Protein AF-A0A3M1EUS2-F1 (afdb_monomer)

Mean predicted aligned error: 2.88 Å

Foldseek 3Di:
DLDPPLQAAALVSVLVVLVVVCVVPNLLQAADDQCVVNDDHHHHQPRDPVSVVVNLVVCVVVPDDPVSSVNHHPVSVVVVCVVPPD

Solvent-accessible surface area (backbone atoms only — not comparable to full-atom values): 5120 Å² total; per-residue (Å²): 124,80,46,92,52,71,82,71,30,31,49,65,43,51,51,52,49,50,52,52,46,30,76,72,65,37,48,77,73,36,66,80,81,84,54,77,96,73,60,96,65,57,33,49,74,42,79,49,81,90,30,53,66,52,55,58,51,52,43,50,75,72,64,52,50,73,67,48,50,49,20,26,78,39,47,30,55,53,52,50,43,50,74,76,74,101

Nearest PDB structures (foldseek):
  5lx1-assembly1_A-2  TM=9.693E-01  e=2.843E-05  Aspergillus fumigatus
  5lwz-assembly1_A  TM=9.722E-01  e=3.464E-05  Aspergillus fumigatus Af293
  1itq-assembly1_B  TM=9.831E-01  e=7.143E-05  Homo sapiens
  5lx4-assembly1_A-2  TM=9.695E-01  e=8.701E-05  Aspergillus fumigatus
  5lx7-assembly1_A-2  TM=9.683E-01  e=9.925E-05  Aspergillus fumigatus

Secondary structure (DSSP, 8-state):
---SSTTS-BHHHHHHHHHHHHHHH-GGG------TTT-S---BT-SSGGGTHHHHHHHHHTT--HHHHHIIIIIHHHHHHHHHT-

pLDDT: mean 95.59, std 6.16, range [63.0, 98.75]

Radius of gyration: 13.37 Å; Cα contacts (8 Å, |Δi|>4): 81; chains: 1; bounding box: 33×26×30 Å

Structure (mmCIF, N/CA/C/O backbone):
data_AF-A0A3M1EUS2-F1
#
_entry.id   AF-A0A3M1EUS2-F1
#
loop_
_atom_site.group_PDB
_atom_site.id
_atom_site.type_symbol
_atom_site.label_atom_id
_atom_site.label_alt_id
_atom_site.label_comp_id
_atom_site.label_asym_id
_atom_site.label_entity_id
_atom_site.label_seq_id
_atom_site.pdbx_PDB_ins_code
_atom_site.Cartn_x
_atom_site.Cartn_y
_atom_site.Cartn_z
_atom_site.occupancy
_atom_site.B_iso_or_equiv
_atom_site.auth_seq_id
_atom_site.auth_comp_id
_atom_site.auth_asym_id
_atom_site.auth_atom_id
_atom_site.pdbx_PDB_model_num
ATOM 1 N N . PHE A 1 1 ? 12.680 -9.734 4.464 1.00 63.00 1 PHE A N 1
ATOM 2 C CA . PHE A 1 1 ? 12.944 -8.689 3.454 1.00 63.00 1 PHE A CA 1
ATOM 3 C C . PHE A 1 1 ? 12.441 -9.195 2.111 1.00 63.00 1 PHE A C 1
ATOM 5 O O . PHE A 1 1 ? 12.437 -10.406 1.940 1.00 63.00 1 PHE A O 1
ATOM 12 N N . LEU A 1 2 ? 11.985 -8.303 1.222 1.00 77.56 2 LEU A N 1
ATOM 13 C CA . LEU A 1 2 ? 11.336 -8.656 -0.056 1.00 77.56 2 LEU A CA 1
ATOM 14 C C . LEU A 1 2 ? 12.184 -9.601 -0.920 1.00 77.56 2 LEU A C 1
ATOM 16 O O . LEU A 1 2 ? 11.664 -10.549 -1.493 1.00 77.56 2 LEU A O 1
ATOM 20 N N . THR A 1 3 ? 13.490 -9.351 -0.969 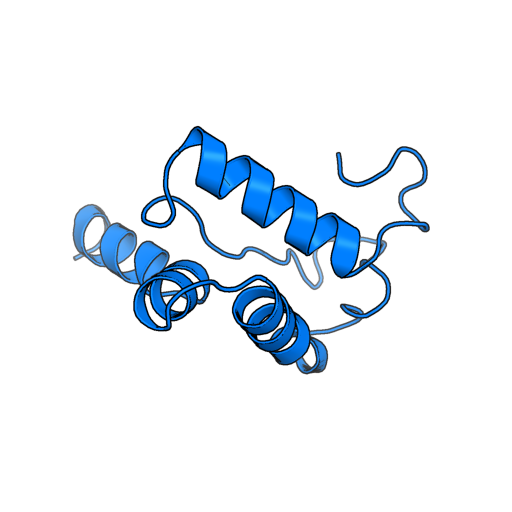1.00 83.75 3 THR A N 1
ATOM 21 C CA . THR A 1 3 ? 14.493 -10.106 -1.728 1.00 83.75 3 THR A CA 1
ATOM 22 C C . THR A 1 3 ? 15.851 -9.982 -1.025 1.00 83.75 3 THR A C 1
ATOM 24 O O . THR A 1 3 ? 16.048 -9.076 -0.206 1.00 83.75 3 THR A O 1
ATOM 27 N N . GLU A 1 4 ? 16.804 -10.869 -1.334 1.00 82.81 4 GLU A N 1
ATOM 28 C CA . GLU A 1 4 ? 18.199 -10.720 -0.875 1.00 82.81 4 GLU A CA 1
ATOM 29 C C . GLU A 1 4 ? 18.926 -9.594 -1.634 1.00 82.81 4 GLU A C 1
ATOM 31 O O . GLU A 1 4 ? 19.611 -8.769 -1.027 1.00 82.81 4 GLU A O 1
ATOM 36 N N . ASP A 1 5 ? 18.720 -9.505 -2.953 1.00 87.94 5 ASP A N 1
ATOM 37 C CA . ASP A 1 5 ? 19.165 -8.374 -3.770 1.00 87.94 5 ASP A CA 1
ATOM 38 C C . ASP A 1 5 ? 18.140 -7.238 -3.716 1.00 87.94 5 ASP A C 1
ATOM 40 O O . ASP A 1 5 ? 17.047 -7.325 -4.278 1.00 87.94 5 ASP A O 1
ATOM 44 N N . ARG A 1 6 ? 18.524 -6.131 -3.076 1.00 78.44 6 ARG A N 1
ATOM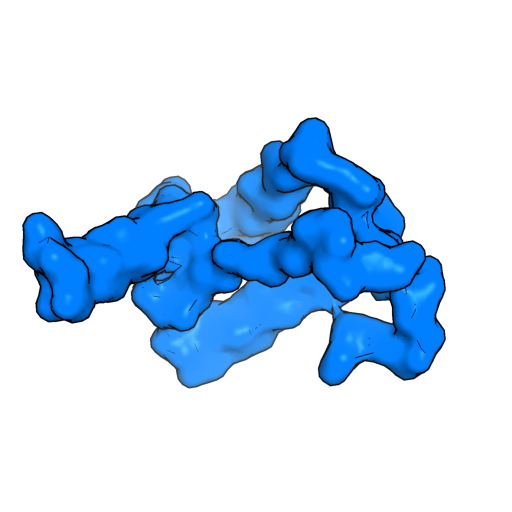 45 C CA . ARG A 1 6 ? 17.669 -4.953 -2.864 1.00 78.44 6 ARG A CA 1
ATOM 46 C C . ARG A 1 6 ? 17.264 -4.235 -4.155 1.00 78.44 6 ARG A C 1
ATOM 48 O O . ARG A 1 6 ? 16.368 -3.401 -4.103 1.00 78.44 6 ARG A O 1
ATOM 55 N N . THR A 1 7 ? 17.916 -4.522 -5.278 1.00 83.25 7 THR A N 1
ATOM 56 C CA . THR A 1 7 ? 17.574 -3.965 -6.596 1.00 83.25 7 THR A CA 1
ATOM 57 C C . THR A 1 7 ? 16.633 -4.861 -7.402 1.00 83.25 7 THR A C 1
ATOM 59 O O . THR A 1 7 ? 16.093 -4.422 -8.411 1.00 83.25 7 THR A O 1
ATOM 62 N N . ALA A 1 8 ? 16.390 -6.089 -6.934 1.00 91.44 8 ALA A N 1
ATOM 63 C CA . ALA A 1 8 ? 15.545 -7.074 -7.606 1.00 91.44 8 ALA A CA 1
ATOM 64 C C . ALA A 1 8 ? 14.093 -7.105 -7.092 1.00 91.44 8 ALA A C 1
ATOM 66 O O . ALA A 1 8 ? 13.289 -7.900 -7.577 1.00 91.44 8 ALA A O 1
ATOM 67 N N . ALA A 1 9 ? 13.743 -6.273 -6.104 1.00 95.44 9 ALA A N 1
ATOM 68 C CA . ALA A 1 9 ? 12.376 -6.196 -5.597 1.00 95.44 9 ALA A CA 1
ATOM 69 C C . ALA A 1 9 ? 11.416 -5.676 -6.681 1.00 95.44 9 ALA A C 1
ATOM 71 O O . ALA A 1 9 ? 11.765 -4.808 -7.480 1.00 95.44 9 ALA A O 1
ATOM 72 N N . THR A 1 10 ? 10.185 -6.182 -6.684 1.00 97.12 10 THR A N 1
ATOM 73 C CA . THR A 1 10 ? 9.139 -5.841 -7.663 1.00 97.12 10 THR A CA 1
ATOM 74 C C . THR A 1 10 ? 7.822 -5.562 -6.945 1.00 97.12 10 THR A C 1
ATOM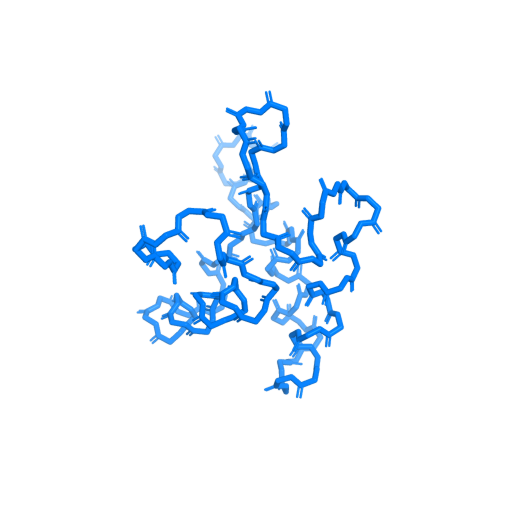 76 O O . THR A 1 10 ? 7.686 -5.867 -5.757 1.00 97.12 10 THR A O 1
ATOM 79 N N . LEU A 1 11 ? 6.839 -5.020 -7.667 1.00 97.69 11 LEU A N 1
ATOM 80 C CA . LEU A 1 11 ? 5.458 -4.909 -7.195 1.00 97.69 11 LEU A CA 1
ATOM 81 C C . LEU A 1 11 ? 4.923 -6.242 -6.647 1.00 97.69 11 LEU A C 1
ATOM 83 O O . LEU A 1 11 ? 4.348 -6.251 -5.565 1.00 97.69 11 LEU A O 1
ATOM 87 N N . ASP A 1 12 ? 5.161 -7.358 -7.341 1.00 97.94 12 ASP A N 1
ATOM 88 C CA . ASP A 1 12 ? 4.682 -8.673 -6.895 1.00 97.94 12 ASP A CA 1
ATOM 89 C C . ASP A 1 12 ? 5.269 -9.081 -5.546 1.00 97.94 12 ASP A C 1
ATOM 91 O O . ASP A 1 12 ? 4.524 -9.525 -4.681 1.00 97.94 12 ASP A O 1
ATOM 95 N N . HIS A 1 13 ? 6.561 -8.831 -5.306 1.00 97.88 13 HIS A N 1
ATOM 96 C CA . HIS A 1 13 ? 7.157 -9.091 -3.992 1.00 97.88 13 HIS A CA 1
ATOM 97 C C . HIS A 1 13 ? 6.501 -8.251 -2.883 1.00 97.88 13 HIS A C 1
ATOM 99 O O . HIS A 1 13 ? 6.356 -8.718 -1.753 1.00 97.88 13 HIS A O 1
ATOM 105 N N . VAL A 1 14 ? 6.118 -7.003 -3.182 1.00 97.81 14 VAL A N 1
ATOM 106 C CA . VAL A 1 14 ? 5.399 -6.147 -2.224 1.00 97.81 14 VAL A CA 1
ATOM 107 C C . VAL A 1 14 ? 4.007 -6.706 -1.950 1.00 97.81 14 VAL A C 1
ATOM 109 O O . VAL A 1 14 ? 3.621 -6.808 -0.789 1.00 97.81 14 VAL A O 1
ATOM 112 N N . LEU A 1 15 ? 3.276 -7.109 -2.990 1.00 98.56 15 LEU A N 1
ATOM 113 C CA . LEU A 1 15 ? 1.962 -7.731 -2.842 1.00 98.56 15 LEU A CA 1
ATOM 114 C C . LEU A 1 15 ? 2.050 -9.059 -2.066 1.00 98.56 15 LEU A C 1
ATOM 116 O O . LEU A 1 15 ? 1.227 -9.295 -1.189 1.00 98.56 15 LEU A O 1
ATOM 120 N N . ASP A 1 16 ? 3.086 -9.873 -2.294 1.00 98.25 16 ASP A N 1
ATOM 121 C CA . ASP A 1 16 ? 3.334 -11.114 -1.542 1.00 98.25 16 ASP A CA 1
ATOM 122 C C . ASP A 1 16 ? 3.565 -10.836 -0.055 1.00 98.25 16 ASP A C 1
ATOM 124 O O . ASP A 1 16 ? 3.120 -11.591 0.812 1.00 98.25 16 ASP A O 1
ATOM 128 N N . GLN A 1 17 ? 4.240 -9.731 0.268 1.00 97.44 17 GLN A N 1
ATOM 129 C CA . GLN A 1 17 ? 4.382 -9.314 1.657 1.00 97.44 17 GLN A CA 1
ATOM 130 C C . GLN A 1 17 ? 3.094 -8.775 2.260 1.00 97.44 17 GLN A C 1
ATOM 132 O O . GLN A 1 17 ? 2.858 -9.028 3.441 1.00 97.44 17 GLN A O 1
ATOM 137 N N . ILE A 1 18 ? 2.257 -8.079 1.488 1.00 98.38 18 ILE A N 1
ATOM 138 C CA . ILE A 1 18 ? 0.922 -7.700 1.957 1.00 98.38 18 ILE A CA 1
ATOM 139 C C . ILE A 1 18 ? 0.126 -8.970 2.280 1.00 98.38 18 ILE A C 1
ATOM 141 O O . ILE A 1 18 ? -0.358 -9.084 3.402 1.00 98.38 18 ILE A O 1
ATOM 145 N N . ASP A 1 19 ? 0.099 -9.964 1.388 1.00 98.50 19 ASP A N 1
ATOM 146 C CA . ASP A 1 19 ? -0.576 -11.249 1.623 1.00 98.50 19 ASP A CA 1
ATOM 147 C C . ASP A 1 19 ? -0.062 -11.957 2.871 1.00 98.50 19 ASP A C 1
ATOM 149 O O . ASP A 1 19 ? -0.843 -12.446 3.688 1.00 98.50 19 ASP A O 1
ATOM 153 N N . TYR A 1 20 ? 1.255 -12.006 3.053 1.00 98.38 20 TYR A N 1
ATOM 154 C CA . TYR A 1 20 ? 1.845 -12.594 4.248 1.00 98.38 20 TYR A CA 1
ATOM 155 C C . TYR A 1 20 ? 1.373 -11.885 5.526 1.00 98.38 20 TYR A C 1
ATOM 157 O O . TYR A 1 20 ? 0.981 -12.544 6.489 1.00 98.38 20 TYR A O 1
ATOM 165 N N . MET A 1 21 ? 1.381 -10.549 5.537 1.00 98.38 21 MET A N 1
ATOM 166 C CA . MET A 1 21 ? 0.952 -9.760 6.693 1.00 98.38 21 MET A CA 1
ATOM 167 C C . MET A 1 21 ? -0.542 -9.938 6.961 1.00 98.38 21 MET A C 1
ATOM 169 O O . MET A 1 21 ? -0.927 -10.181 8.102 1.00 98.38 21 MET A O 1
ATOM 173 N N . VAL A 1 22 ? -1.377 -9.898 5.924 1.00 98.50 22 VAL A N 1
ATOM 174 C CA . VAL A 1 22 ? -2.823 -10.118 6.043 1.00 98.50 22 VAL A CA 1
ATOM 175 C C . VAL A 1 22 ? -3.114 -11.512 6.596 1.00 98.50 22 VAL A C 1
ATOM 177 O O . VAL A 1 22 ? -3.898 -11.639 7.532 1.00 98.50 22 VAL A O 1
ATOM 180 N N . ASN A 1 23 ? -2.439 -12.552 6.104 1.00 98.31 23 ASN A N 1
ATOM 181 C CA . ASN A 1 23 ? -2.596 -13.914 6.624 1.00 98.31 23 ASN A CA 1
ATOM 182 C C . ASN A 1 23 ? -2.147 -14.056 8.087 1.00 98.31 23 ASN A C 1
ATOM 184 O O . ASN A 1 23 ? -2.645 -14.924 8.803 1.00 98.31 23 ASN A O 1
ATOM 188 N N . LEU A 1 24 ? -1.201 -13.228 8.534 1.00 98.44 24 LEU A N 1
ATOM 189 C CA . LEU A 1 24 ? -0.653 -13.287 9.885 1.00 98.44 24 LEU A CA 1
ATOM 190 C C . LEU A 1 24 ? -1.487 -12.504 10.908 1.00 98.44 24 LEU A C 1
ATOM 192 O O . LEU A 1 24 ? -1.661 -12.976 12.031 1.00 98.44 24 LEU A O 1
ATOM 196 N N . VAL A 1 25 ? -1.960 -11.304 10.553 1.00 98.38 25 VAL A N 1
ATOM 197 C CA . VAL A 1 25 ? -2.592 -10.359 11.497 1.00 98.38 25 VAL A CA 1
ATOM 198 C C . VAL A 1 25 ? -4.004 -9.915 11.102 1.00 98.38 25 VAL A C 1
ATOM 200 O O . VAL A 1 25 ? -4.653 -9.191 11.855 1.00 98.38 25 VAL A O 1
ATOM 203 N N . GLY A 1 26 ? -4.509 -10.362 9.955 1.00 98.44 26 GLY A N 1
ATOM 204 C CA . GLY A 1 26 ? -5.780 -9.920 9.386 1.00 98.44 26 GLY A CA 1
ATOM 205 C C . GLY A 1 26 ? -5.673 -8.582 8.636 1.00 98.44 26 GLY A C 1
ATOM 206 O O . GLY A 1 26 ? -4.781 -7.775 8.919 1.00 98.44 26 GLY A O 1
ATOM 207 N N . PRO A 1 27 ? -6.587 -8.321 7.682 1.00 98.38 27 PRO A N 1
ATOM 208 C CA . PRO A 1 27 ? -6.521 -7.152 6.802 1.00 98.38 27 PRO A CA 1
ATOM 209 C C . PRO A 1 27 ? -6.673 -5.819 7.546 1.00 98.38 27 PRO A C 1
ATOM 211 O O . PRO A 1 27 ? -6.022 -4.845 7.175 1.00 98.38 27 PRO A O 1
ATOM 214 N N . ASP A 1 28 ? -7.414 -5.785 8.657 1.00 98.50 28 ASP A N 1
ATOM 215 C CA . ASP A 1 28 ? -7.646 -4.587 9.487 1.00 98.50 28 ASP A CA 1
ATOM 216 C C . ASP A 1 28 ? -6.386 -4.014 10.165 1.00 98.50 28 ASP A C 1
ATOM 218 O O . ASP A 1 28 ? -6.409 -2.910 10.727 1.00 98.50 28 ASP A O 1
ATOM 222 N N . HIS A 1 29 ? -5.281 -4.764 10.150 1.00 98.44 29 HIS A N 1
ATOM 223 C CA . HIS A 1 29 ? -4.023 -4.417 10.816 1.00 98.44 29 HIS A CA 1
ATOM 224 C C . HIS A 1 29 ? -2.880 -4.127 9.838 1.00 98.44 29 HIS A C 1
ATOM 226 O O . HIS A 1 29 ? -1.745 -3.918 10.266 1.00 98.44 29 HIS A O 1
ATOM 232 N N . VAL A 1 30 ? -3.162 -4.095 8.534 1.00 98.69 30 VAL A N 1
ATOM 233 C CA . VAL A 1 30 ? -2.165 -3.828 7.492 1.00 98.69 30 VAL A CA 1
ATOM 234 C C . VAL A 1 30 ? -2.384 -2.438 6.900 1.00 98.69 30 VAL A C 1
ATOM 236 O O . VAL A 1 30 ? -3.513 -2.007 6.685 1.00 98.69 30 VAL A O 1
ATOM 239 N N . GLY A 1 31 ? -1.297 -1.719 6.639 1.00 98.06 31 GLY A N 1
ATOM 240 C CA . GLY A 1 31 ? -1.324 -0.403 6.008 1.00 98.06 31 GLY A CA 1
ATOM 241 C C . GLY A 1 31 ? -0.084 -0.177 5.153 1.00 98.06 31 GLY A C 1
ATOM 242 O O . GLY A 1 31 ? 0.896 -0.916 5.251 1.00 98.06 31 GLY A O 1
ATOM 243 N N . LEU A 1 32 ? -0.124 0.851 4.306 1.00 97.62 32 LEU A N 1
ATOM 244 C CA . LEU A 1 32 ? 0.997 1.211 3.439 1.00 97.62 32 LEU A CA 1
ATOM 245 C C . LEU A 1 32 ? 1.930 2.229 4.103 1.00 97.62 32 LEU A C 1
ATOM 247 O O . LEU A 1 32 ? 1.482 3.147 4.790 1.00 97.62 32 LEU A O 1
ATOM 251 N N . GLY A 1 33 ? 3.228 2.079 3.843 1.00 95.94 33 GLY A N 1
ATOM 252 C CA . GLY A 1 33 ? 4.276 3.029 4.210 1.00 95.94 33 GLY A CA 1
ATOM 253 C C . GLY A 1 33 ? 5.431 2.903 3.224 1.00 95.94 33 GLY A C 1
ATOM 254 O O . GLY A 1 33 ? 6.222 1.972 3.326 1.00 95.94 33 GLY A O 1
ATOM 255 N N . SER A 1 34 ? 5.485 3.790 2.228 1.00 94.62 34 SER A N 1
ATOM 256 C CA . SER A 1 34 ? 6.413 3.653 1.095 1.00 94.62 34 SER A CA 1
ATOM 257 C C . SER A 1 34 ? 7.854 4.039 1.416 1.00 94.62 34 SER A C 1
ATOM 259 O O . SER A 1 34 ? 8.764 3.555 0.750 1.00 94.62 34 SER A O 1
ATOM 261 N N . ASP A 1 35 ? 8.046 4.930 2.393 1.00 94.69 35 ASP A N 1
ATOM 262 C CA . ASP A 1 35 ? 9.338 5.561 2.685 1.00 94.69 35 ASP A CA 1
ATOM 263 C C . ASP A 1 35 ? 9.963 6.236 1.440 1.00 94.69 35 ASP A C 1
ATOM 265 O O . ASP A 1 35 ? 11.184 6.272 1.260 1.00 94.69 35 ASP A O 1
ATOM 269 N N . PHE A 1 36 ? 9.111 6.761 0.541 1.00 94.62 36 PHE A N 1
ATOM 270 C CA . PHE A 1 36 ? 9.564 7.593 -0.580 1.00 94.62 36 PHE A CA 1
ATOM 271 C C . PHE A 1 36 ? 10.401 8.763 -0.050 1.00 94.62 36 PHE A C 1
ATOM 273 O O . PHE A 1 36 ? 10.122 9.300 1.019 1.00 94.62 36 PHE A O 1
ATOM 280 N N . ASP A 1 37 ? 11.452 9.115 -0.791 1.00 93.75 37 ASP A N 1
ATOM 281 C CA . ASP A 1 37 ? 12.494 10.076 -0.397 1.00 93.75 37 ASP A CA 1
ATOM 282 C C . ASP A 1 37 ? 13.343 9.672 0.836 1.00 93.75 37 ASP A C 1
ATOM 284 O O . ASP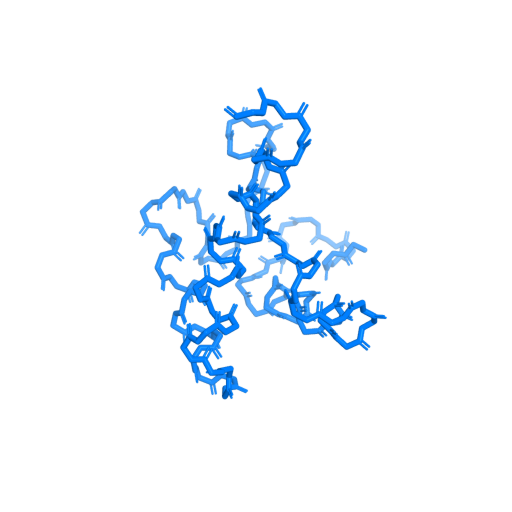 A 1 37 ? 14.321 10.352 1.152 1.00 93.75 37 ASP A O 1
ATOM 288 N N . GLY A 1 38 ? 13.040 8.541 1.490 1.00 94.25 38 GLY A N 1
ATOM 289 C CA . GLY A 1 38 ? 13.806 7.952 2.600 1.00 94.25 38 GLY A CA 1
ATOM 290 C C . GLY A 1 38 ? 14.695 6.760 2.210 1.00 94.25 38 GLY A C 1
ATOM 291 O O . GLY A 1 38 ? 15.661 6.446 2.91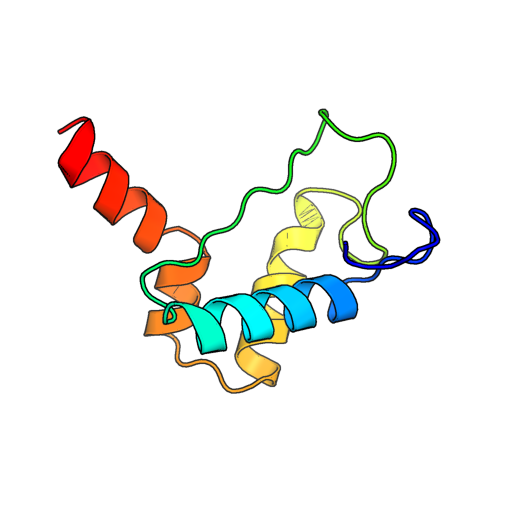1 1.00 94.25 38 GLY A O 1
ATOM 292 N N . ILE A 1 39 ? 14.436 6.122 1.060 1.00 91.56 39 ILE A N 1
ATOM 293 C CA . ILE A 1 39 ? 15.156 4.927 0.584 1.00 91.56 39 ILE A CA 1
ATOM 294 C C . ILE A 1 39 ? 15.961 5.159 -0.700 1.00 91.56 39 ILE A C 1
ATOM 296 O O . ILE A 1 39 ? 15.627 5.980 -1.546 1.00 91.56 39 ILE A O 1
ATOM 300 N N . LYS A 1 40 ? 17.034 4.373 -0.874 1.00 91.12 40 LYS A N 1
ATOM 301 C CA . LYS A 1 40 ? 17.920 4.448 -2.053 1.00 91.12 40 LYS A CA 1
ATOM 302 C C . LYS A 1 40 ? 17.373 3.727 -3.293 1.00 91.12 40 LYS A C 1
ATOM 304 O O . LYS A 1 40 ? 17.712 4.110 -4.408 1.00 91.12 40 LYS A O 1
ATOM 309 N N . TYR A 1 41 ? 16.599 2.660 -3.101 1.00 91.88 41 TYR A N 1
ATOM 310 C CA . TYR A 1 41 ? 16.077 1.821 -4.181 1.00 91.88 41 TYR A CA 1
ATOM 311 C C . TYR A 1 41 ? 14.607 1.530 -3.921 1.00 91.88 41 TYR A C 1
ATOM 313 O O . TYR A 1 41 ? 14.250 1.159 -2.803 1.00 91.88 41 TYR A O 1
ATOM 321 N N . THR A 1 42 ? 13.789 1.672 -4.955 1.00 94.75 42 THR A N 1
ATOM 322 C CA . THR A 1 42 ? 12.369 1.330 -4.952 1.00 94.75 42 THR A CA 1
ATOM 323 C C . THR A 1 42 ? 12.143 0.018 -5.714 1.00 94.75 42 THR A C 1
ATOM 325 O O . THR A 1 42 ? 12.938 -0.318 -6.597 1.00 94.75 42 THR A O 1
ATOM 328 N N . PRO A 1 43 ? 11.095 -0.760 -5.384 1.00 96.00 43 PRO A N 1
ATOM 329 C CA . PRO A 1 43 ? 10.729 -1.936 -6.167 1.00 96.00 43 PRO A CA 1
ATOM 330 C C . PRO A 1 43 ? 10.350 -1.563 -7.606 1.00 96.00 43 PRO A C 1
ATOM 332 O O . PRO A 1 43 ? 9.707 -0.538 -7.840 1.00 96.00 43 PRO A O 1
ATOM 335 N N . ALA A 1 44 ? 10.683 -2.419 -8.572 1.00 96.75 44 ALA A N 1
ATOM 336 C CA . ALA A 1 44 ? 10.256 -2.247 -9.957 1.00 96.75 44 ALA A CA 1
ATOM 337 C C . ALA A 1 44 ? 8.720 -2.259 -10.058 1.00 96.75 44 ALA A C 1
ATOM 339 O O . ALA A 1 44 ? 8.059 -3.150 -9.514 1.00 96.75 44 ALA A O 1
ATOM 340 N N . GLY A 1 45 ? 8.155 -1.271 -10.754 1.00 96.69 45 GLY A N 1
ATOM 341 C CA . GLY A 1 45 ? 6.716 -1.010 -10.798 1.00 96.69 45 GLY A CA 1
ATOM 342 C C . GLY A 1 45 ? 6.199 -0.114 -9.667 1.00 96.69 45 GLY A C 1
ATOM 343 O O . GLY A 1 45 ? 5.004 0.170 -9.644 1.00 96.69 45 GLY A O 1
ATOM 344 N N . LEU A 1 46 ? 7.070 0.341 -8.758 1.00 97.00 46 LEU A N 1
ATOM 345 C CA . LEU A 1 46 ? 6.780 1.271 -7.658 1.00 97.00 46 LEU A CA 1
ATOM 346 C C . LEU A 1 46 ? 7.846 2.373 -7.559 1.00 97.00 46 LEU A C 1
ATOM 348 O O . LEU A 1 46 ? 8.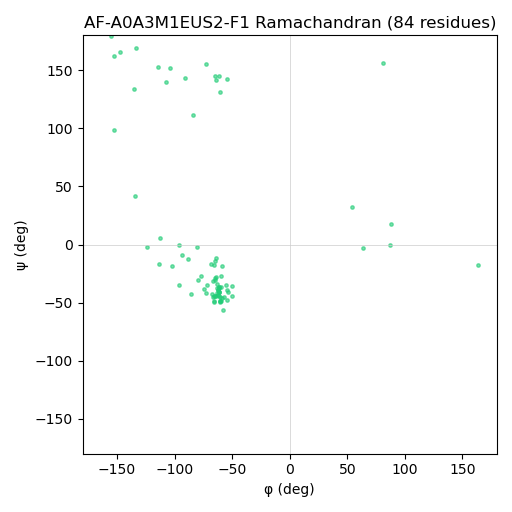293 2.725 -6.469 1.00 97.00 46 LEU A O 1
ATOM 352 N N . GLU A 1 47 ? 8.274 2.916 -8.702 1.00 96.00 47 GLU A N 1
ATOM 353 C CA . GLU A 1 47 ? 9.389 3.867 -8.753 1.00 96.00 47 GLU A CA 1
ATOM 354 C C . GLU A 1 47 ? 9.115 5.171 -7.992 1.00 96.00 47 GLU A C 1
ATOM 356 O O . GLU A 1 47 ? 10.033 5.739 -7.403 1.00 96.00 47 GLU A O 1
ATOM 361 N N . ASP A 1 48 ? 7.862 5.628 -7.996 1.00 95.94 48 ASP A N 1
ATOM 362 C CA . ASP A 1 48 ? 7.423 6.871 -7.369 1.00 95.94 48 ASP A CA 1
ATOM 363 C C . ASP A 1 48 ? 5.926 6.830 -7.006 1.00 95.94 48 ASP A C 1
ATOM 365 O O . ASP A 1 48 ? 5.211 5.858 -7.270 1.00 95.94 48 ASP A O 1
ATOM 369 N N . VAL A 1 49 ? 5.427 7.917 -6.410 1.00 96.19 49 VAL A N 1
ATOM 370 C CA . VAL A 1 49 ? 4.037 8.021 -5.940 1.00 96.19 49 VAL A CA 1
ATOM 371 C C . VAL A 1 49 ? 2.991 7.848 -7.050 1.00 96.19 49 VAL A C 1
ATOM 373 O O . VAL A 1 49 ? 1.891 7.366 -6.778 1.00 96.19 49 VAL A O 1
ATOM 376 N N . SER A 1 50 ? 3.312 8.162 -8.310 1.00 97.62 50 SER A N 1
ATOM 377 C CA . SER A 1 50 ? 2.395 7.961 -9.442 1.00 97.62 50 SER A CA 1
ATOM 378 C C . SER A 1 50 ? 2.104 6.481 -9.711 1.00 97.62 50 SER A C 1
ATOM 380 O O . SER A 1 50 ? 1.112 6.154 -10.365 1.00 97.62 50 SER A O 1
ATOM 382 N N . ARG A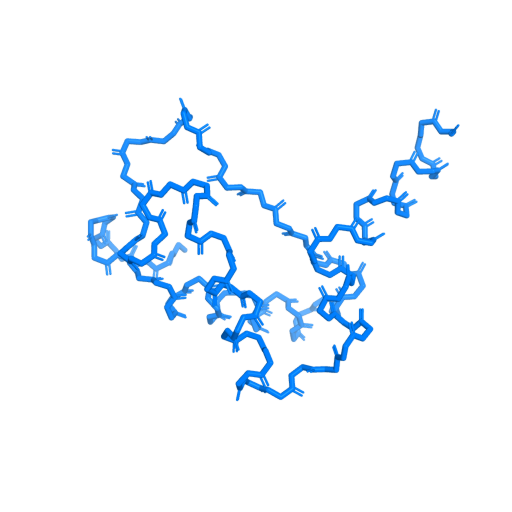 1 51 ? 2.935 5.575 -9.179 1.00 97.75 51 ARG A N 1
ATOM 383 C CA . ARG A 1 51 ? 2.799 4.122 -9.316 1.00 97.75 51 ARG A CA 1
ATOM 384 C C . ARG A 1 51 ? 1.932 3.465 -8.252 1.00 97.75 51 ARG A C 1
ATOM 386 O O . ARG A 1 51 ? 1.515 2.328 -8.448 1.00 97.75 51 ARG A O 1
ATOM 393 N N . MET A 1 52 ? 1.593 4.167 -7.173 1.00 96.62 52 MET A N 1
ATOM 394 C CA . MET A 1 52 ? 0.766 3.634 -6.082 1.00 96.62 52 MET A CA 1
ATOM 395 C C . MET A 1 52 ? -0.548 2.958 -6.532 1.00 96.62 52 MET A C 1
ATOM 397 O O . MET A 1 52 ? -0.887 1.923 -5.955 1.00 96.62 52 MET A O 1
ATOM 401 N N . PRO A 1 53 ? -1.263 3.421 -7.587 1.00 98.19 53 PRO A N 1
ATOM 402 C CA . PRO A 1 53 ? -2.449 2.719 -8.092 1.00 98.19 53 PRO A CA 1
ATOM 403 C C . PRO A 1 53 ? -2.200 1.274 -8.559 1.00 98.19 53 PRO A C 1
ATOM 405 O O . PRO A 1 53 ? -3.148 0.499 -8.691 1.00 98.19 53 PRO A O 1
ATOM 408 N N . ALA A 1 54 ? -0.949 0.886 -8.825 1.00 98.50 54 ALA A N 1
ATOM 409 C CA . ALA A 1 54 ? -0.594 -0.489 -9.160 1.00 98.50 54 ALA A CA 1
ATOM 410 C C . ALA A 1 54 ? -0.801 -1.450 -7.976 1.00 98.50 54 ALA A C 1
ATOM 412 O O . ALA A 1 54 ? -1.205 -2.587 -8.200 1.00 98.50 54 ALA A O 1
ATOM 413 N N . ILE A 1 55 ? -0.624 -0.984 -6.732 1.00 98.38 55 ILE A N 1
ATOM 414 C CA . ILE A 1 55 ? -0.913 -1.779 -5.526 1.00 98.38 55 ILE A CA 1
ATOM 415 C C . ILE A 1 55 ? -2.412 -2.060 -5.442 1.00 98.38 55 ILE A C 1
ATOM 417 O O . ILE A 1 55 ? -2.806 -3.210 -5.297 1.00 98.38 55 ILE A O 1
ATOM 421 N N . THR A 1 56 ? -3.254 -1.032 -5.606 1.00 98.56 56 THR A N 1
ATOM 422 C CA . THR A 1 56 ? -4.718 -1.191 -5.618 1.00 98.56 56 THR A CA 1
ATOM 423 C C . THR A 1 56 ? -5.153 -2.228 -6.647 1.00 98.56 56 THR A C 1
ATOM 425 O O . THR A 1 56 ? -5.921 -3.130 -6.328 1.00 98.56 56 THR A O 1
ATOM 428 N N . ARG A 1 57 ? -4.627 -2.130 -7.873 1.00 98.62 57 ARG A N 1
ATOM 429 C CA . ARG A 1 57 ? -4.916 -3.092 -8.941 1.00 98.62 57 ARG A CA 1
ATOM 430 C C . ARG A 1 57 ? -4.480 -4.507 -8.562 1.00 98.62 57 ARG A C 1
ATOM 432 O O . ARG A 1 57 ? -5.281 -5.422 -8.684 1.00 98.62 57 ARG A O 1
ATOM 439 N N . GLY A 1 58 ? -3.254 -4.664 -8.066 1.00 98.62 58 GLY A N 1
ATOM 440 C CA . GLY A 1 58 ? -2.714 -5.964 -7.677 1.00 98.62 58 GLY A CA 1
ATOM 441 C C . GLY A 1 58 ? -3.498 -6.630 -6.545 1.00 98.62 58 GLY A C 1
ATOM 442 O O . GLY A 1 58 ? -3.747 -7.829 -6.606 1.00 98.62 58 GLY A O 1
ATOM 443 N N . LEU A 1 59 ? -3.954 -5.867 -5.547 1.00 98.69 59 LEU A N 1
ATOM 444 C CA . LEU A 1 59 ? -4.809 -6.393 -4.477 1.00 98.69 59 LEU A CA 1
ATOM 445 C C . LEU A 1 59 ? -6.170 -6.859 -5.016 1.00 98.69 59 LEU A C 1
ATOM 447 O O . LEU A 1 59 ? -6.617 -7.956 -4.688 1.00 98.69 59 LEU A O 1
ATOM 451 N N . LEU A 1 60 ? -6.802 -6.076 -5.895 1.00 98.69 60 LEU A N 1
ATOM 452 C CA . LEU A 1 60 ? -8.061 -6.474 -6.537 1.00 98.69 60 LEU A CA 1
ATOM 453 C C . LEU A 1 60 ? -7.886 -7.731 -7.407 1.00 98.69 60 LEU A C 1
ATOM 455 O O . LEU A 1 60 ? -8.710 -8.639 -7.354 1.00 98.69 60 LEU A O 1
ATOM 459 N N . GLU A 1 61 ? -6.794 -7.824 -8.169 1.00 98.62 61 GLU A N 1
ATOM 460 C CA . GLU A 1 61 ? -6.461 -9.003 -8.983 1.00 98.62 61 GLU A CA 1
ATOM 461 C C . GLU A 1 61 ? -6.189 -10.253 -8.129 1.00 98.62 61 GLU A C 1
ATOM 463 O O . GLU A 1 61 ? -6.483 -11.367 -8.563 1.00 98.62 61 GLU A O 1
ATOM 468 N N . ARG A 1 62 ? -5.696 -10.079 -6.895 1.00 98.44 62 ARG A N 1
ATOM 469 C CA . ARG A 1 62 ? -5.519 -11.152 -5.900 1.00 98.44 62 ARG A CA 1
ATOM 470 C C . ARG A 1 62 ? -6.805 -11.527 -5.156 1.00 98.44 62 ARG A C 1
ATOM 472 O O . ARG A 1 62 ? -6.793 -12.469 -4.369 1.00 98.44 62 ARG A O 1
ATOM 479 N N . GLY A 1 63 ? -7.918 -10.847 -5.434 1.00 98.44 63 GLY A N 1
ATOM 480 C CA . GLY A 1 63 ? -9.238 -11.191 -4.907 1.00 98.44 63 GLY A CA 1
ATOM 481 C C . GLY A 1 63 ? -9.574 -10.569 -3.552 1.00 98.44 63 GLY A C 1
ATOM 482 O O . GLY A 1 63 ? -10.509 -11.035 -2.902 1.00 98.44 63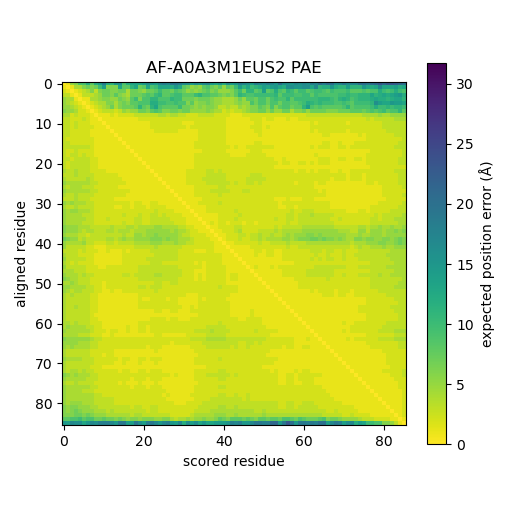 GLY A O 1
ATOM 483 N N . TYR A 1 64 ? -8.852 -9.530 -3.127 1.00 98.69 64 TYR A N 1
ATOM 484 C CA . TYR A 1 64 ? -9.247 -8.748 -1.955 1.00 98.69 64 TYR A CA 1
ATOM 485 C C . TYR A 1 64 ? -10.582 -8.042 -2.197 1.00 98.69 64 TYR A C 1
ATOM 487 O O . TYR A 1 64 ? -10.835 -7.531 -3.291 1.00 98.69 64 TYR A O 1
ATOM 495 N N . GLY A 1 65 ? -11.424 -7.987 -1.164 1.00 98.38 65 GLY A N 1
ATOM 496 C CA . GLY A 1 65 ? -12.659 -7.212 -1.205 1.00 98.38 65 GLY A CA 1
ATOM 497 C C . GLY A 1 65 ? -12.393 -5.707 -1.141 1.00 98.38 65 GLY A C 1
ATOM 498 O O . GLY A 1 65 ? -11.392 -5.266 -0.578 1.00 98.38 65 GLY A O 1
ATOM 499 N N . ASP A 1 66 ? -13.322 -4.908 -1.671 1.00 98.38 66 ASP A N 1
ATOM 500 C CA . ASP A 1 66 ? -13.213 -3.440 -1.686 1.00 98.38 66 ASP A CA 1
ATOM 501 C C . ASP A 1 66 ? -12.999 -2.840 -0.284 1.00 98.38 66 ASP A C 1
ATOM 503 O O . ASP A 1 66 ? -12.277 -1.853 -0.138 1.00 98.38 66 ASP A O 1
ATOM 507 N N . GLU A 1 67 ? -13.601 -3.442 0.748 1.00 98.44 67 GLU A N 1
ATOM 508 C CA . GLU A 1 67 ? -13.443 -3.025 2.147 1.00 98.44 67 GLU A CA 1
ATOM 509 C C . GLU A 1 67 ? -12.008 -3.235 2.646 1.00 98.44 67 GLU A C 1
ATOM 511 O O . GLU A 1 67 ? -11.394 -2.290 3.146 1.00 98.44 67 GLU A O 1
ATOM 516 N N . ASP A 1 68 ? -11.437 -4.423 2.425 1.00 98.69 68 ASP A N 1
ATOM 517 C CA . ASP A 1 68 ? -10.054 -4.733 2.802 1.00 98.69 68 ASP A CA 1
ATOM 518 C C . ASP A 1 68 ? -9.067 -3.830 2.056 1.00 98.69 68 ASP A C 1
ATOM 520 O O . ASP A 1 68 ? -8.136 -3.279 2.649 1.00 98.69 68 ASP A O 1
ATOM 524 N N . VAL A 1 69 ? -9.293 -3.620 0.753 1.00 98.75 69 VAL A N 1
ATOM 525 C CA . VAL A 1 69 ? -8.475 -2.712 -0.060 1.00 98.75 69 VAL A CA 1
ATOM 526 C C . VAL A 1 69 ? -8.550 -1.292 0.499 1.00 98.75 69 VAL A C 1
ATOM 528 O O . VAL A 1 69 ? -7.512 -0.672 0.730 1.00 98.75 69 VAL A O 1
ATOM 531 N N . ALA A 1 70 ? -9.745 -0.766 0.772 1.00 98.62 70 ALA A N 1
ATOM 532 C CA . ALA A 1 70 ? -9.905 0.568 1.349 1.00 98.62 70 ALA A CA 1
ATOM 533 C C . ALA A 1 70 ? -9.238 0.692 2.733 1.00 98.62 70 ALA A C 1
ATOM 535 O O . ALA A 1 70 ? -8.625 1.724 3.037 1.00 98.62 70 ALA A O 1
ATOM 536 N N . GLY A 1 71 ? -9.305 -0.362 3.549 1.00 98.75 71 GLY A N 1
ATOM 537 C CA . GLY A 1 71 ? -8.600 -0.476 4.824 1.00 98.75 71 GLY A CA 1
ATOM 538 C C . GLY A 1 71 ? -7.089 -0.335 4.655 1.00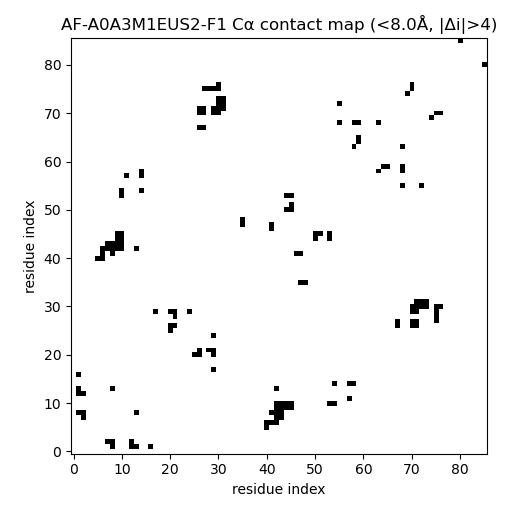 98.75 71 GLY A C 1
ATOM 539 O O . GLY A 1 71 ? -6.487 0.583 5.223 1.00 98.75 71 GLY A O 1
ATOM 540 N N . ILE A 1 72 ? -6.490 -1.176 3.810 1.00 98.69 72 ILE A N 1
ATOM 541 C CA . ILE A 1 72 ? -5.042 -1.212 3.550 1.00 98.69 72 ILE A CA 1
ATOM 542 C C . ILE A 1 72 ? -4.537 0.112 2.960 1.00 98.69 72 ILE A C 1
ATOM 544 O O . ILE A 1 72 ? -3.481 0.608 3.361 1.00 98.69 72 ILE A O 1
ATOM 548 N N . LEU A 1 73 ? -5.293 0.721 2.039 1.00 98.25 73 LEU A N 1
ATOM 549 C CA . LEU A 1 73 ? -4.915 1.985 1.396 1.00 98.25 73 LEU A CA 1
ATOM 550 C C . LEU A 1 73 ? -4.940 3.190 2.349 1.00 98.25 73 LEU A C 1
ATOM 552 O O . LEU A 1 73 ? -4.339 4.218 2.040 1.00 98.25 73 LEU A O 1
ATOM 556 N N . GLY A 1 74 ? -5.599 3.086 3.505 1.00 98.12 74 GLY A N 1
ATOM 557 C CA . GLY A 1 74 ? -5.561 4.146 4.510 1.00 98.12 74 GLY A CA 1
ATOM 558 C C . GLY A 1 74 ? -6.640 4.076 5.583 1.00 98.12 74 GLY A C 1
ATOM 559 O O . GLY A 1 74 ? -6.464 4.687 6.636 1.00 98.12 74 GLY A O 1
ATOM 560 N N . GLY A 1 75 ? -7.730 3.329 5.378 1.00 98.62 75 GLY A N 1
ATOM 561 C CA . GLY A 1 75 ? -8.795 3.181 6.376 1.00 98.62 75 GLY A CA 1
ATOM 562 C C . GLY A 1 75 ? -8.283 2.696 7.737 1.00 98.62 75 GLY A C 1
ATOM 563 O O . GLY A 1 75 ? -8.675 3.240 8.774 1.00 98.62 75 GLY A O 1
ATOM 564 N N . ASN A 1 76 ? -7.328 1.764 7.735 1.00 98.75 76 ASN A N 1
ATOM 565 C CA . ASN A 1 76 ? -6.703 1.227 8.943 1.00 98.75 76 ASN A CA 1
ATOM 566 C C . ASN A 1 76 ? -5.856 2.278 9.664 1.00 98.75 76 ASN A C 1
ATOM 568 O O . ASN A 1 76 ? -5.965 2.433 10.881 1.00 98.75 76 ASN A O 1
ATOM 572 N N . TRP A 1 77 ? -5.085 3.073 8.918 1.00 98.12 77 TRP A N 1
ATOM 573 C CA . TRP A 1 77 ? -4.354 4.206 9.485 1.00 98.12 77 TRP A CA 1
ATOM 574 C C . TRP A 1 77 ? -5.295 5.247 10.089 1.00 98.12 77 TRP A C 1
ATOM 576 O O . TRP A 1 77 ? -5.072 5.699 11.209 1.00 98.12 77 TRP A O 1
ATOM 586 N N . LEU A 1 78 ? -6.384 5.590 9.394 1.00 98.31 78 LEU A N 1
ATOM 587 C CA . LEU A 1 78 ? -7.381 6.535 9.900 1.00 98.31 78 LEU A CA 1
ATOM 588 C C . LEU A 1 78 ? -8.068 6.024 11.172 1.00 98.31 78 LEU A C 1
ATOM 590 O O . LEU A 1 78 ? -8.350 6.817 12.068 1.00 98.31 78 LEU A O 1
ATOM 594 N N . ARG A 1 79 ? -8.335 4.716 11.274 1.00 98.12 79 ARG A N 1
ATOM 595 C CA . ARG A 1 79 ? -8.848 4.093 12.503 1.00 98.12 79 ARG A CA 1
ATOM 596 C C . ARG A 1 79 ? -7.874 4.292 13.663 1.00 98.12 79 ARG A C 1
ATOM 598 O O . ARG A 1 79 ? -8.302 4.751 14.716 1.00 98.12 79 ARG A O 1
ATOM 605 N N . VAL A 1 80 ? -6.590 4.007 13.450 1.00 98.12 80 VAL A N 1
ATOM 606 C CA . VAL A 1 80 ? -5.545 4.182 14.471 1.00 98.12 80 VAL A CA 1
ATOM 607 C C . VAL A 1 80 ? -5.382 5.652 14.862 1.00 98.12 80 VAL A C 1
ATOM 609 O O . VAL A 1 80 ? -5.321 5.960 16.049 1.00 98.12 80 VAL A O 1
ATOM 612 N N . PHE A 1 81 ? -5.361 6.580 13.902 1.00 98.12 81 PHE A N 1
ATOM 613 C CA . PHE A 1 81 ? -5.247 8.005 14.218 1.00 98.12 81 PHE A CA 1
ATOM 614 C C . PHE A 1 81 ? -6.420 8.515 15.052 1.00 98.12 81 PHE A C 1
ATOM 616 O O . PHE A 1 81 ? -6.175 9.220 16.024 1.00 98.12 81 PHE A O 1
ATOM 623 N N . ARG A 1 82 ? -7.659 8.103 14.757 1.00 97.88 82 ARG A N 1
ATOM 624 C CA . ARG A 1 82 ? -8.817 8.462 15.595 1.00 97.88 82 ARG A CA 1
ATOM 625 C C . ARG A 1 82 ? -8.691 7.966 17.033 1.00 97.88 82 ARG A C 1
ATOM 627 O O . ARG A 1 82 ? -9.136 8.632 17.958 1.00 97.88 82 ARG A O 1
ATOM 634 N N . GLU A 1 83 ? -8.114 6.784 17.220 1.00 97.62 83 GLU A N 1
ATOM 635 C CA . GLU A 1 83 ? -7.955 6.182 18.544 1.00 97.62 83 GLU A CA 1
ATOM 636 C C . GLU A 1 83 ? -6.841 6.850 19.360 1.00 97.62 83 GLU A C 1
ATOM 638 O O . GLU A 1 83 ? -6.983 7.046 20.565 1.00 97.62 83 GLU A O 1
ATOM 643 N N . VAL A 1 84 ? -5.736 7.215 18.706 1.00 97.81 84 VAL A N 1
ATOM 644 C CA . VAL A 1 84 ? -4.523 7.695 19.385 1.00 97.81 84 VAL A CA 1
ATOM 645 C C . VAL A 1 84 ? -4.442 9.221 19.451 1.00 97.81 84 VAL A C 1
ATOM 647 O O . VAL A 1 84 ? -3.911 9.759 20.422 1.00 97.81 84 VAL A O 1
ATOM 650 N N . ALA A 1 85 ? -4.929 9.924 18.427 1.00 94.75 85 ALA A N 1
ATOM 651 C CA . ALA A 1 85 ? -4.748 11.367 18.257 1.00 94.75 85 ALA A CA 1
ATOM 652 C C . ALA A 1 85 ? -6.044 12.193 18.370 1.00 94.75 85 ALA A C 1
ATOM 654 O O . ALA A 1 85 ? -5.945 13.398 18.605 1.00 94.75 85 ALA A O 1
ATOM 655 N N . GLY A 1 86 ? -7.223 11.568 18.258 1.00 71.81 86 GLY A N 1
ATOM 656 C CA . GLY A 1 86 ? -8.536 12.231 18.312 1.00 71.81 86 GLY A CA 1
ATOM 657 C C . GLY A 1 86 ? -9.018 12.725 16.956 1.00 71.81 86 GLY A C 1
ATOM 658 O O . GLY A 1 86 ? -9.469 13.889 16.895 1.00 71.81 86 GLY A O 1
#

Sequence (86 aa):
FLTEDRTAATLDHVLDQIDYMVNLVGPDHVGLGSDFDGIKYTPAGLEDVSRMPAITRGLLERGYGDEDVAGILGGNWLRVFREVAG